Protein AF-A0AAN5C6H2-F1 (afdb_monomer_lite)

Secondary structure (DSSP, 8-state):
-EEEEE-TTS-EEEEE--EEEEEETTT-EEE--STTSTT-EEEHHHHHHHTS----S-TTSEEEEEEETTTTEEEEEEGGGEEE--S-----SPPPHHHHHHHHHH-

pLDDT: mean 86.9, std 7.97, range [63.69, 95.5]

Organism: NCBI:txid1317129

Structure (mmCIF, N/CA/C/O backbone):
data_AF-A0AAN5C6H2-F1
#
_entry.id   AF-A0AAN5C6H2-F1
#
loop_
_atom_site.group_PDB
_atom_site.id
_atom_site.type_symbol
_atom_site.label_atom_id
_atom_site.label_alt_id
_atom_site.label_comp_id
_atom_site.label_asym_id
_atom_site.label_entity_id
_atom_site.label_seq_id
_atom_site.pdbx_PDB_ins_code
_atom_site.Cartn_x
_atom_site.Cartn_y
_atom_site.Cartn_z
_atom_site.occupancy
_atom_site.B_iso_or_equiv
_atom_site.auth_seq_id
_atom_site.auth_comp_id
_atom_site.auth_asym_id
_atom_site.auth_atom_id
_atom_site.pdbx_PDB_model_num
ATOM 1 N N . THR A 1 1 ? 1.611 -2.814 12.876 1.00 70.62 1 THR A N 1
ATOM 2 C CA . THR A 1 1 ? 0.913 -4.078 12.561 1.00 70.62 1 THR A CA 1
ATOM 3 C C . THR A 1 1 ? 1.701 -4.840 11.512 1.00 70.62 1 THR A C 1
ATOM 5 O O . THR A 1 1 ? 2.357 -4.193 10.704 1.00 70.62 1 THR A O 1
ATOM 8 N N . LYS A 1 2 ? 1.752 -6.179 11.575 1.00 80.69 2 LYS A N 1
ATOM 9 C CA . LYS A 1 2 ? 2.362 -6.996 10.509 1.00 80.69 2 LYS A CA 1
ATOM 10 C C . LYS A 1 2 ? 1.284 -7.311 9.471 1.00 80.69 2 LYS A C 1
ATOM 12 O O . LYS A 1 2 ? 0.164 -7.625 9.861 1.00 80.69 2 LYS A O 1
ATOM 17 N N . VAL A 1 3 ? 1.635 -7.201 8.200 1.00 86.00 3 VAL A N 1
ATOM 18 C CA . VAL A 1 3 ? 0.789 -7.534 7.051 1.00 86.00 3 VAL A CA 1
ATOM 19 C C . VAL A 1 3 ? 1.521 -8.549 6.188 1.00 86.00 3 VAL A C 1
ATOM 21 O O . VAL A 1 3 ? 2.753 -8.545 6.141 1.00 86.00 3 VAL A O 1
ATOM 24 N N . ARG A 1 4 ? 0.787 -9.424 5.513 1.00 88.00 4 ARG A N 1
ATOM 25 C CA . ARG A 1 4 ? 1.334 -10.307 4.489 1.00 88.00 4 ARG A CA 1
ATOM 26 C C . ARG A 1 4 ? 1.335 -9.545 3.175 1.00 88.00 4 ARG A C 1
ATOM 28 O O . ARG A 1 4 ? 0.306 -9.011 2.778 1.00 88.00 4 ARG A O 1
ATOM 35 N N . ILE A 1 5 ? 2.488 -9.485 2.528 1.00 88.00 5 ILE A N 1
ATOM 36 C CA . ILE A 1 5 ? 2.652 -8.891 1.202 1.00 88.00 5 ILE A CA 1
ATOM 37 C C . ILE A 1 5 ? 2.980 -9.989 0.196 1.00 88.00 5 ILE A C 1
ATOM 39 O O . ILE A 1 5 ? 3.733 -10.917 0.517 1.00 88.00 5 ILE A O 1
ATOM 43 N N . LEU A 1 6 ? 2.431 -9.872 -1.010 1.00 82.88 6 LEU A N 1
ATOM 44 C CA . LEU A 1 6 ? 2.760 -10.762 -2.117 1.00 82.88 6 LEU A CA 1
ATOM 45 C C . LEU A 1 6 ? 4.152 -10.416 -2.657 1.00 82.88 6 LEU A C 1
ATOM 47 O O . LEU A 1 6 ? 4.403 -9.289 -3.098 1.00 82.88 6 LEU A O 1
ATOM 51 N N . ARG A 1 7 ? 5.085 -11.370 -2.599 1.00 80.19 7 ARG A N 1
ATOM 52 C CA . ARG A 1 7 ? 6.428 -11.184 -3.157 1.00 80.19 7 ARG A CA 1
ATOM 53 C C . ARG A 1 7 ? 6.450 -11.433 -4.665 1.00 80.19 7 ARG A C 1
ATOM 55 O O . ARG A 1 7 ? 5.627 -12.184 -5.177 1.00 80.19 7 ARG A O 1
ATOM 62 N N . PRO A 1 8 ? 7.472 -10.897 -5.360 1.00 73.38 8 PRO A N 1
ATOM 63 C CA . PRO A 1 8 ? 7.799 -11.273 -6.731 1.00 73.38 8 PRO A CA 1
ATOM 64 C C . PRO A 1 8 ? 7.791 -12.775 -7.030 1.00 73.38 8 PRO A C 1
ATOM 66 O O . PRO A 1 8 ? 7.444 -13.148 -8.142 1.00 73.38 8 PRO A O 1
ATOM 69 N N . SER A 1 9 ? 8.199 -13.609 -6.066 1.00 76.12 9 SER A N 1
ATOM 70 C CA . SER A 1 9 ? 8.273 -15.067 -6.209 1.00 76.12 9 SER A CA 1
ATOM 71 C C . SER A 1 9 ? 6.908 -15.764 -6.179 1.00 76.12 9 SER A C 1
ATOM 73 O O . SER A 1 9 ? 6.854 -16.968 -6.384 1.00 76.12 9 SER A O 1
ATOM 75 N N . GLY A 1 10 ? 5.820 -15.037 -5.899 1.00 75.69 10 GLY A N 1
ATOM 76 C CA . GLY A 1 10 ? 4.488 -15.603 -5.660 1.00 75.69 10 GLY A CA 1
ATOM 77 C C . GLY A 1 10 ? 4.229 -15.978 -4.196 1.00 75.69 10 GLY A C 1
ATOM 78 O O . GLY A 1 10 ? 3.088 -16.226 -3.819 1.00 75.69 10 GLY A O 1
ATOM 79 N N . ASP A 1 11 ? 5.252 -15.949 -3.338 1.00 84.69 11 ASP A N 1
ATOM 80 C CA . ASP A 1 11 ? 5.096 -16.273 -1.920 1.00 84.69 11 ASP A CA 1
ATOM 81 C C . ASP A 1 11 ? 4.601 -15.087 -1.091 1.00 84.69 11 ASP A C 1
ATOM 83 O O . ASP A 1 11 ? 5.041 -13.944 -1.255 1.00 84.69 11 ASP A O 1
ATOM 87 N N . TRP A 1 12 ? 3.802 -15.381 -0.072 1.00 85.12 12 TRP A N 1
ATOM 88 C CA . TRP A 1 12 ? 3.401 -14.400 0.931 1.00 85.12 12 TRP A CA 1
ATOM 89 C C . TRP A 1 12 ? 4.471 -14.227 2.009 1.00 85.12 12 TRP A C 1
ATOM 91 O O . TRP A 1 12 ? 4.893 -15.196 2.638 1.00 85.12 12 TRP A O 1
ATOM 101 N N . ALA A 1 13 ? 4.863 -12.984 2.287 1.00 86.38 13 ALA A N 1
ATOM 102 C CA . ALA A 1 13 ? 5.795 -12.661 3.366 1.00 86.38 13 ALA A CA 1
ATOM 103 C C . ALA A 1 13 ? 5.168 -11.711 4.386 1.00 86.38 13 ALA A C 1
ATOM 105 O O . ALA A 1 13 ? 4.611 -10.678 4.023 1.00 86.38 13 ALA A O 1
ATOM 106 N N . ALA A 1 14 ? 5.300 -12.024 5.677 1.00 87.88 14 ALA A N 1
ATOM 107 C CA . ALA A 1 14 ? 4.860 -11.131 6.742 1.00 87.88 14 ALA A CA 1
ATOM 108 C C . ALA A 1 14 ? 5.880 -10.000 6.952 1.00 87.88 14 ALA A C 1
ATOM 110 O O . ALA A 1 14 ? 7.023 -10.241 7.343 1.00 87.88 14 ALA A O 1
ATOM 111 N N . LYS A 1 15 ? 5.458 -8.751 6.751 1.00 87.00 15 LYS A N 1
ATOM 112 C CA . LYS A 1 15 ? 6.284 -7.556 6.939 1.00 87.00 15 LYS A CA 1
ATOM 113 C C . LYS A 1 15 ? 5.542 -6.514 7.774 1.00 87.00 15 LYS A C 1
ATOM 115 O O . LYS A 1 15 ? 4.327 -6.361 7.687 1.00 87.00 15 LYS A O 1
ATOM 120 N N . LYS A 1 16 ? 6.266 -5.801 8.636 1.00 87.94 16 LYS A N 1
ATOM 121 C CA . LYS A 1 16 ? 5.719 -4.643 9.355 1.00 87.94 16 LYS A CA 1
ATOM 122 C C . LYS A 1 16 ? 5.789 -3.439 8.418 1.00 87.94 16 LYS A C 1
ATOM 124 O O . LYS A 1 16 ? 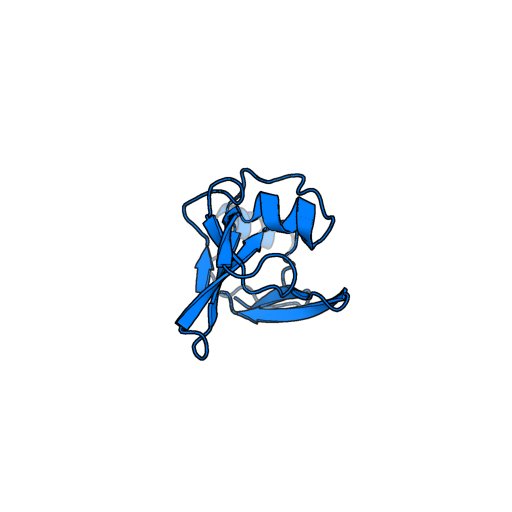6.876 -3.140 7.937 1.00 87.94 16 LYS A O 1
ATOM 129 N N . PHE A 1 17 ? 4.654 -2.796 8.163 1.00 90.12 17 PHE A N 1
ATOM 130 C CA . PHE A 1 17 ? 4.625 -1.520 7.449 1.00 90.12 17 PHE A CA 1
ATOM 131 C C . PHE A 1 17 ? 4.915 -0.370 8.417 1.00 90.12 17 PHE A C 1
ATOM 133 O O . PHE A 1 17 ? 4.634 -0.480 9.618 1.00 90.12 17 PHE A O 1
ATOM 140 N N . ASP A 1 18 ? 5.483 0.713 7.893 1.00 90.81 18 ASP A N 1
ATOM 141 C CA . ASP A 1 18 ? 5.851 1.897 8.670 1.00 90.81 18 ASP A CA 1
ATOM 142 C C . ASP A 1 18 ? 4.710 2.913 8.696 1.00 90.81 18 ASP A C 1
ATOM 144 O O . ASP A 1 18 ? 4.337 3.397 9.764 1.00 90.81 18 ASP A O 1
ATOM 148 N N . LYS A 1 19 ? 4.121 3.200 7.530 1.00 92.00 19 LYS A N 1
ATOM 149 C CA . LYS A 1 19 ? 3.009 4.145 7.387 1.00 92.00 19 LYS A CA 1
ATOM 150 C C . LYS A 1 19 ? 2.107 3.792 6.204 1.00 92.00 19 LYS A C 1
ATOM 152 O O . LYS A 1 19 ? 2.457 2.958 5.374 1.00 92.00 19 LYS A O 1
ATOM 157 N N . ILE A 1 20 ? 0.939 4.421 6.162 1.00 92.56 20 ILE A N 1
ATOM 158 C CA . ILE A 1 20 ? 0.045 4.428 4.999 1.00 92.56 20 ILE A CA 1
ATOM 159 C C . ILE A 1 20 ? 0.335 5.715 4.227 1.00 92.56 20 ILE A C 1
ATOM 161 O O . ILE A 1 20 ? 0.549 6.762 4.843 1.00 92.56 20 ILE A O 1
ATOM 165 N N . SER A 1 21 ? 0.369 5.642 2.901 1.00 93.06 21 SER A N 1
ATOM 166 C CA . SER A 1 21 ? 0.645 6.808 2.071 1.00 93.06 21 SER A CA 1
ATOM 167 C C . SER A 1 21 ? -0.500 7.815 2.086 1.00 93.06 21 SER A C 1
ATOM 169 O O . SER A 1 21 ? -1.673 7.457 2.145 1.00 93.06 21 SER A O 1
ATOM 171 N N . SER A 1 22 ? -0.159 9.099 1.975 1.00 92.38 22 SER A N 1
ATOM 172 C CA . SER A 1 22 ? -1.147 10.178 1.828 1.00 92.38 22 SER A CA 1
ATOM 173 C C . SER A 1 22 ? -1.697 10.301 0.406 1.00 92.38 22 SER A C 1
ATOM 175 O O . SER A 1 22 ? -2.754 10.887 0.198 1.00 92.38 22 SER A O 1
ATOM 177 N N . LYS A 1 23 ? -0.970 9.765 -0.580 1.00 94.31 23 LYS A N 1
ATOM 178 C CA . LYS A 1 23 ? -1.332 9.779 -2.001 1.00 94.31 23 LYS A CA 1
ATOM 179 C C . LYS A 1 23 ? -1.830 8.401 -2.449 1.00 94.31 23 LYS A C 1
ATOM 181 O O . LYS A 1 23 ? -1.398 7.402 -1.866 1.00 94.31 23 LYS A O 1
ATOM 186 N N . PRO A 1 24 ? -2.684 8.336 -3.485 1.00 95.12 24 PRO A N 1
ATOM 187 C CA . PRO A 1 24 ? -3.139 7.076 -4.062 1.00 95.12 24 PRO A CA 1
ATOM 188 C C . PRO A 1 24 ? -2.044 6.387 -4.886 1.00 95.12 24 PRO A C 1
ATOM 190 O O . PRO A 1 24 ? -1.113 7.044 -5.357 1.00 95.12 24 PRO A O 1
ATOM 193 N N . ALA A 1 25 ? -2.178 5.078 -5.113 1.00 93.69 25 ALA A N 1
ATOM 194 C CA . ALA A 1 25 ? -1.220 4.271 -5.879 1.00 93.69 25 ALA A CA 1
ATOM 195 C C . ALA A 1 25 ? -0.956 4.808 -7.300 1.00 93.69 25 ALA A C 1
ATOM 197 O O . ALA A 1 25 ? 0.150 4.664 -7.824 1.00 93.69 25 ALA A O 1
ATOM 198 N N . SER A 1 26 ? -1.946 5.461 -7.910 1.00 93.94 26 SER A N 1
ATOM 199 C CA . SER A 1 26 ? -1.831 6.132 -9.211 1.00 93.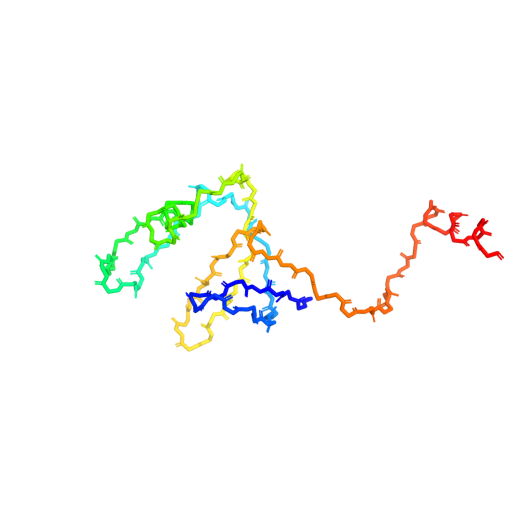94 26 SER A CA 1
ATOM 200 C C . SER A 1 26 ? -0.891 7.346 -9.213 1.00 93.94 26 SER A C 1
ATOM 202 O O . SER A 1 26 ? -0.264 7.619 -10.233 1.00 93.94 26 SER A O 1
ATOM 204 N N . ASN A 1 27 ? -0.742 8.042 -8.079 1.00 95.50 27 ASN A N 1
ATOM 205 C CA . ASN A 1 27 ? 0.051 9.275 -7.952 1.00 95.50 27 ASN A CA 1
ATOM 206 C C . ASN A 1 27 ? 1.300 9.134 -7.068 1.00 95.50 27 ASN A C 1
ATOM 208 O O . ASN A 1 27 ? 1.967 10.130 -6.771 1.00 95.50 27 ASN A O 1
ATOM 212 N N . ILE A 1 28 ? 1.628 7.923 -6.623 1.00 92.69 28 ILE A N 1
ATOM 213 C CA . ILE A 1 28 ? 2.894 7.650 -5.938 1.00 92.69 28 ILE A CA 1
ATOM 214 C C . ILE A 1 28 ? 3.911 7.220 -6.977 1.00 92.69 28 ILE A C 1
ATOM 216 O O . ILE A 1 28 ? 3.802 6.118 -7.507 1.00 92.69 28 ILE A O 1
ATOM 220 N N . TYR A 1 29 ? 4.902 8.068 -7.224 1.00 92.00 29 TYR A N 1
ATOM 221 C CA . TYR A 1 29 ? 5.993 7.795 -8.148 1.00 92.00 29 TYR A CA 1
ATOM 222 C C . TYR A 1 29 ? 7.234 7.320 -7.403 1.00 92.00 29 TYR A C 1
ATOM 224 O O . TYR A 1 29 ? 7.528 7.774 -6.295 1.00 92.00 29 TYR A O 1
ATOM 232 N N . PHE A 1 30 ? 7.956 6.388 -8.0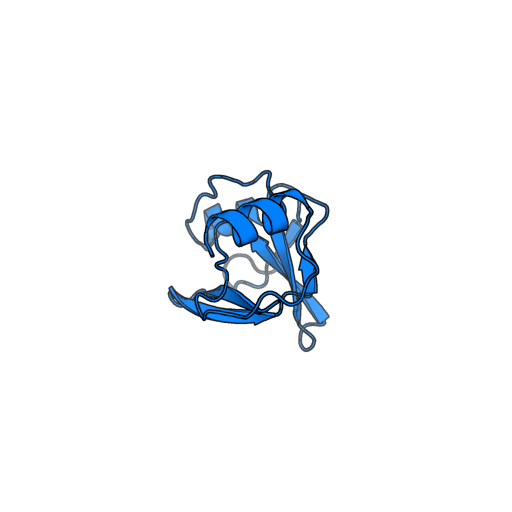14 1.00 89.12 30 PHE A N 1
ATOM 233 C CA . PHE A 1 30 ? 9.244 5.925 -7.523 1.00 89.12 30 PHE A CA 1
ATOM 234 C C . PHE A 1 30 ? 10.156 5.562 -8.695 1.00 89.12 30 PHE A C 1
ATOM 236 O O . PHE A 1 30 ? 9.701 5.243 -9.796 1.00 89.12 30 PHE A O 1
ATOM 243 N N . LYS A 1 31 ? 11.467 5.604 -8.448 1.00 87.25 31 LYS A N 1
ATOM 244 C CA . LYS A 1 31 ? 12.466 5.143 -9.413 1.00 87.25 31 LYS A CA 1
ATOM 245 C C . LYS A 1 31 ? 12.516 3.622 -9.389 1.00 87.25 31 LYS A C 1
ATOM 247 O O . LYS A 1 31 ? 12.807 3.029 -8.349 1.00 87.25 31 LYS A O 1
ATOM 252 N N . CYS A 1 32 ? 12.228 2.996 -10.522 1.00 79.31 32 CYS A N 1
ATOM 253 C CA . CYS A 1 32 ? 12.293 1.551 -10.638 1.00 79.31 32 CYS A CA 1
ATOM 254 C C . CYS A 1 32 ? 13.730 1.046 -1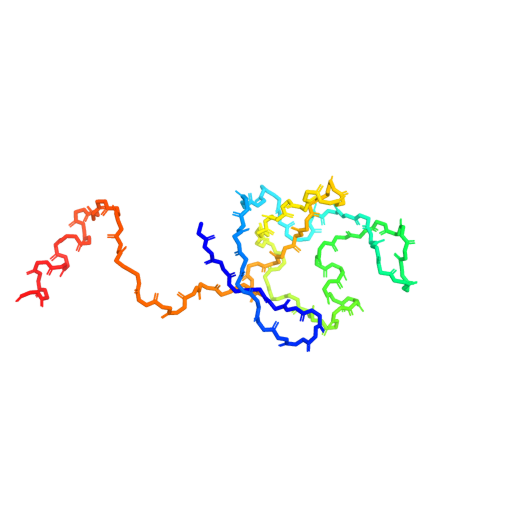0.552 1.00 79.31 32 CYS A C 1
ATOM 256 O O . CYS A 1 32 ? 14.627 1.543 -11.224 1.00 79.31 32 CYS A O 1
ATOM 258 N N . THR A 1 33 ? 13.926 0.012 -9.739 1.00 74.00 33 THR A N 1
ATOM 259 C CA . THR A 1 33 ? 15.204 -0.694 -9.570 1.00 74.00 33 THR A CA 1
ATOM 260 C C . THR A 1 33 ? 15.180 -2.072 -10.239 1.00 74.00 33 THR A C 1
ATOM 262 O O . THR A 1 33 ? 15.942 -2.953 -9.859 1.00 74.00 33 THR A O 1
ATOM 265 N N . ASN A 1 34 ? 14.229 -2.320 -11.147 1.00 71.88 34 ASN A N 1
ATOM 266 C CA . ASN A 1 34 ? 14.139 -3.595 -11.858 1.00 71.88 34 ASN A CA 1
ATOM 267 C C . ASN A 1 34 ? 15.025 -3.556 -13.108 1.00 71.88 34 ASN A C 1
ATOM 269 O O . ASN A 1 34 ? 15.038 -2.538 -13.791 1.00 71.88 34 ASN A O 1
ATOM 273 N N . SER A 1 35 ? 15.674 -4.670 -13.446 1.00 63.94 35 SER A N 1
ATOM 274 C CA . SER A 1 35 ? 16.652 -4.775 -14.541 1.00 63.94 35 SER A CA 1
ATOM 275 C C . SER A 1 35 ? 16.113 -4.356 -15.915 1.00 63.94 35 SER A C 1
ATOM 277 O O . SER A 1 35 ? 16.864 -3.858 -16.743 1.00 63.94 35 SER A O 1
ATOM 279 N N . PHE A 1 36 ? 14.810 -4.513 -16.163 1.00 63.69 36 PHE A N 1
ATOM 280 C CA . PHE A 1 36 ? 14.181 -4.137 -17.437 1.00 63.69 36 PHE A CA 1
ATOM 281 C C . PHE A 1 36 ? 13.876 -2.639 -17.591 1.00 63.69 36 PHE A C 1
ATOM 283 O O . PHE A 1 36 ? 13.735 -2.161 -18.712 1.00 63.69 36 PHE A O 1
ATOM 290 N N . GLN A 1 37 ? 13.703 -1.901 -16.491 1.00 67.56 37 GLN A N 1
ATOM 291 C CA . GLN A 1 37 ? 13.327 -0.478 -16.507 1.00 67.56 37 GLN A CA 1
ATOM 292 C C . GLN A 1 37 ? 14.066 0.285 -15.402 1.00 67.56 37 GLN A C 1
ATOM 294 O O . GLN A 1 37 ? 13.474 1.062 -14.646 1.00 67.56 37 GLN A O 1
ATOM 299 N N . GLU A 1 38 ? 15.360 0.007 -15.264 1.00 75.12 38 GLU A N 1
ATOM 300 C CA . GLU A 1 38 ? 16.193 0.589 -14.220 1.00 75.12 38 GLU A CA 1
ATOM 301 C C . GLU A 1 38 ? 16.305 2.107 -14.414 1.00 75.12 38 GLU A C 1
ATOM 303 O O . GLU A 1 38 ? 16.559 2.603 -15.510 1.00 75.12 38 GLU A O 1
ATOM 308 N N . GLY A 1 39 ? 16.043 2.866 -13.350 1.00 74.56 39 GLY A N 1
ATOM 309 C CA . GLY A 1 39 ? 16.123 4.326 -13.357 1.00 74.56 39 GLY A CA 1
ATOM 310 C C . GLY A 1 39 ? 14.895 5.049 -13.915 1.00 74.56 39 GLY A C 1
ATOM 311 O O . GLY A 1 39 ? 14.801 6.266 -13.749 1.00 74.56 39 GLY A O 1
ATOM 312 N N . ARG A 1 40 ? 13.917 4.342 -14.502 1.00 85.50 40 ARG A N 1
ATOM 313 C CA . ARG A 1 40 ? 12.672 4.968 -14.968 1.00 85.50 40 ARG A CA 1
ATOM 314 C C . ARG A 1 40 ? 11.768 5.316 -13.787 1.00 85.50 40 ARG A C 1
ATOM 316 O O . ARG A 1 40 ? 11.497 4.477 -12.925 1.00 85.50 40 ARG A O 1
ATOM 323 N N . GLU A 1 41 ? 11.283 6.551 -13.761 1.00 88.94 41 GLU A N 1
ATOM 324 C CA . GLU A 1 41 ? 10.252 6.973 -12.819 1.00 88.94 41 GLU A CA 1
ATOM 325 C C . GLU A 1 41 ? 8.877 6.522 -13.321 1.00 88.94 41 GLU A C 1
ATOM 327 O O . GLU A 1 41 ? 8.508 6.768 -14.470 1.00 88.94 41 GLU A O 1
ATOM 332 N N . MET A 1 42 ? 8.128 5.830 -12.466 1.00 91.31 42 MET A N 1
ATOM 333 C CA . MET A 1 42 ? 6.755 5.422 -12.756 1.00 91.31 42 MET A CA 1
ATOM 334 C C . MET A 1 42 ? 5.927 5.370 -11.480 1.00 91.31 42 MET A C 1
ATOM 336 O O . MET A 1 42 ? 6.470 5.279 -10.374 1.00 91.31 42 MET A O 1
ATOM 340 N N . SER A 1 43 ? 4.606 5.417 -11.636 1.00 93.38 43 SER A N 1
ATOM 341 C CA . SER A 1 43 ? 3.705 5.255 -10.501 1.00 93.38 43 SER A CA 1
ATOM 342 C C . SER A 1 43 ? 3.648 3.807 -10.013 1.00 93.38 43 SER A C 1
ATOM 344 O O . SER A 1 43 ? 3.925 2.866 -10.761 1.00 93.38 43 SER A O 1
ATOM 346 N N . VAL A 1 44 ? 3.224 3.602 -8.764 1.00 93.25 44 VAL A N 1
ATOM 347 C CA . VAL A 1 44 ? 2.948 2.261 -8.223 1.00 93.25 44 VAL A CA 1
ATOM 348 C C . VAL A 1 44 ? 1.937 1.533 -9.102 1.00 93.25 44 VAL A C 1
ATOM 350 O O . VAL A 1 44 ? 2.189 0.398 -9.496 1.00 93.25 44 VAL A O 1
ATOM 353 N N . ALA A 1 45 ? 0.844 2.187 -9.494 1.00 93.62 45 ALA A N 1
ATOM 354 C CA . ALA A 1 45 ? -0.143 1.571 -10.378 1.00 93.62 45 ALA A CA 1
ATOM 355 C C . ALA A 1 45 ? 0.455 1.148 -11.736 1.00 93.62 45 ALA A C 1
ATOM 357 O O . ALA A 1 45 ? 0.198 0.038 -12.201 1.00 93.62 45 ALA A O 1
ATOM 358 N N . GLN A 1 46 ? 1.301 1.989 -12.346 1.00 93.00 46 GLN A N 1
ATOM 359 C CA . GLN A 1 46 ? 1.985 1.655 -13.602 1.00 93.00 46 GLN A CA 1
ATOM 360 C C . GLN A 1 46 ? 2.951 0.480 -13.442 1.00 93.00 46 GLN A C 1
ATOM 362 O O . GLN A 1 46 ? 2.964 -0.414 -14.286 1.00 93.00 46 GLN A O 1
ATOM 367 N N . TYR A 1 47 ? 3.724 0.449 -12.355 1.00 91.62 47 TYR A N 1
ATOM 368 C CA . TYR A 1 47 ? 4.637 -0.654 -12.073 1.00 91.62 47 TYR A CA 1
ATOM 369 C C . TYR A 1 47 ? 3.895 -1.985 -11.946 1.00 91.62 47 TYR A C 1
ATOM 371 O O . TYR A 1 47 ? 4.306 -2.985 -12.535 1.00 91.62 47 TYR A O 1
ATOM 379 N N . TRP A 1 48 ? 2.785 -2.008 -11.208 1.00 90.69 48 TRP A N 1
ATOM 380 C CA . TRP A 1 48 ? 1.994 -3.225 -11.039 1.00 90.69 48 TRP A CA 1
ATOM 381 C C . TRP A 1 48 ? 1.382 -3.692 -12.367 1.00 90.69 48 TRP A C 1
ATOM 383 O O . TRP A 1 48 ? 1.508 -4.865 -12.717 1.00 90.69 48 TRP A O 1
ATOM 393 N N . ALA A 1 49 ? 0.852 -2.775 -13.176 1.00 91.19 49 ALA A N 1
ATOM 394 C CA . ALA A 1 49 ? 0.301 -3.129 -14.480 1.00 91.19 49 ALA A CA 1
ATOM 395 C C . ALA A 1 49 ? 1.369 -3.652 -15.460 1.00 91.19 49 ALA A C 1
ATOM 397 O O . ALA A 1 49 ? 1.159 -4.667 -16.114 1.00 91.19 49 ALA A O 1
ATOM 398 N N . GLN A 1 50 ? 2.523 -2.985 -15.563 1.00 89.94 50 GLN A N 1
ATOM 399 C CA . GLN A 1 50 ? 3.523 -3.283 -16.59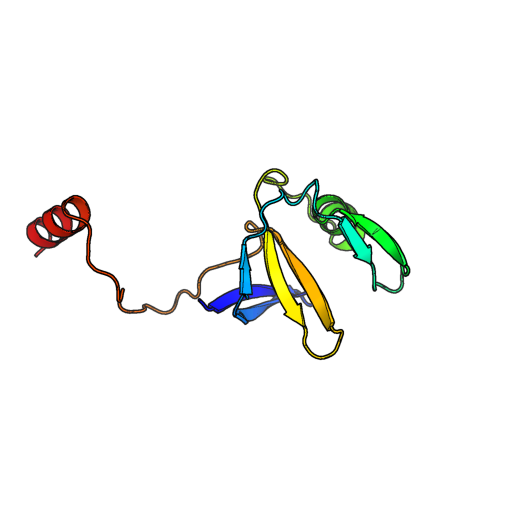9 1.00 89.94 50 GLN A CA 1
ATOM 400 C C . GLN A 1 50 ? 4.519 -4.369 -16.187 1.00 89.94 50 GLN A C 1
ATOM 402 O O . GLN A 1 50 ? 4.858 -5.243 -16.981 1.00 89.94 50 GLN A O 1
ATOM 407 N N . VAL A 1 51 ? 5.017 -4.309 -14.950 1.00 87.56 51 VAL A N 1
ATOM 408 C CA . VAL A 1 51 ? 6.079 -5.203 -14.469 1.00 87.56 51 VAL A CA 1
ATOM 409 C C . VAL A 1 51 ? 5.495 -6.436 -13.798 1.00 87.56 51 VAL A C 1
ATOM 411 O O . VAL A 1 51 ? 6.016 -7.533 -13.979 1.00 87.56 51 VAL A O 1
ATOM 414 N N . ARG A 1 52 ? 4.421 -6.273 -13.015 1.00 85.19 52 ARG A N 1
ATOM 415 C CA . ARG A 1 52 ? 3.753 -7.404 -12.351 1.00 85.19 52 ARG A CA 1
ATOM 416 C C . ARG A 1 52 ? 2.668 -8.049 -13.198 1.00 85.19 52 ARG A C 1
ATOM 418 O O . ARG A 1 52 ? 2.237 -9.130 -12.824 1.00 85.19 52 ARG A O 1
ATOM 425 N N . GLN A 1 53 ? 2.261 -7.422 -14.306 1.00 88.56 53 GLN A N 1
ATOM 426 C CA . GLN A 1 53 ? 1.128 -7.873 -15.124 1.00 88.56 53 GLN A CA 1
ATOM 427 C C . GLN A 1 53 ? -0.160 -8.010 -14.290 1.00 88.56 53 GLN A C 1
ATOM 429 O O . GLN A 1 53 ? -1.006 -8.857 -14.553 1.00 88.56 53 GLN A O 1
ATOM 434 N N . ILE A 1 54 ? -0.300 -7.167 -13.260 1.00 88.75 54 ILE A N 1
ATOM 435 C CA . ILE A 1 54 ? -1.457 -7.122 -12.364 1.00 88.75 54 ILE A CA 1
ATOM 436 C C . ILE A 1 54 ? -2.082 -5.741 -12.494 1.00 88.75 54 ILE A C 1
ATOM 438 O O . ILE A 1 54 ? -1.491 -4.728 -12.107 1.00 88.75 54 ILE A O 1
ATOM 442 N N . ARG A 1 55 ? -3.295 -5.695 -13.041 1.00 92.12 55 ARG A N 1
ATOM 443 C CA . ARG A 1 55 ? -4.095 -4.476 -13.063 1.00 92.12 55 ARG A CA 1
ATOM 444 C C . ARG A 1 55 ? -4.767 -4.327 -11.705 1.00 92.12 55 ARG A C 1
ATOM 446 O O . ARG A 1 55 ? -5.547 -5.184 -11.326 1.00 92.12 55 ARG A O 1
ATOM 453 N N . LEU A 1 56 ? -4.440 -3.251 -10.997 1.00 91.62 56 LEU A N 1
ATOM 454 C CA . LEU A 1 56 ? -5.090 -2.925 -9.731 1.00 91.62 56 LEU A CA 1
ATOM 455 C C . LEU A 1 56 ? -6.536 -2.504 -9.995 1.00 91.62 56 LEU A C 1
ATOM 457 O O . LEU A 1 56 ? -6.766 -1.622 -10.832 1.00 91.62 56 LEU A O 1
ATOM 461 N N . ASP A 1 57 ? -7.470 -3.073 -9.243 1.00 94.25 57 ASP A N 1
ATOM 462 C CA . ASP A 1 57 ? -8.877 -2.671 -9.262 1.00 94.25 57 ASP A CA 1
ATOM 463 C C . ASP A 1 57 ? -9.075 -1.353 -8.504 1.00 94.25 57 ASP A C 1
ATOM 465 O O . ASP A 1 57 ? -9.922 -0.529 -8.860 1.00 94.25 57 ASP A O 1
ATOM 469 N N . TYR A 1 58 ? -8.224 -1.097 -7.503 1.00 94.06 58 TYR A N 1
ATOM 470 C CA . TYR A 1 58 ? -8.321 0.077 -6.635 1.00 94.06 58 TYR A CA 1
ATOM 471 C C . TYR A 1 58 ? -7.085 0.999 -6.689 1.00 94.06 58 TYR A C 1
ATOM 473 O O . TYR A 1 58 ? -6.476 1.290 -5.654 1.00 94.06 58 TYR A O 1
ATOM 481 N N . PRO A 1 59 ? -6.705 1.549 -7.860 1.00 93.94 59 PRO A N 1
ATOM 482 C CA . PRO A 1 59 ? -5.516 2.399 -7.991 1.00 93.94 59 PRO A CA 1
ATOM 483 C C . PRO A 1 59 ? -5.649 3.756 -7.275 1.00 93.94 59 PRO A C 1
ATOM 485 O O . PRO A 1 59 ? -4.646 4.431 -7.036 1.00 93.94 59 PRO A O 1
ATOM 488 N N . ASN A 1 60 ? -6.877 4.157 -6.929 1.00 94.44 60 ASN A N 1
ATOM 489 C CA . ASN A 1 60 ? -7.180 5.394 -6.205 1.00 94.44 60 ASN A CA 1
ATOM 490 C C . ASN A 1 60 ? -7.078 5.242 -4.679 1.00 94.44 60 ASN A C 1
ATOM 492 O O . ASN A 1 60 ? -7.252 6.222 -3.958 1.00 94.44 60 ASN A O 1
ATOM 496 N N . LEU A 1 61 ? -6.801 4.036 -4.176 1.00 94.56 61 LEU A N 1
ATOM 497 C CA . LEU A 1 61 ? -6.529 3.818 -2.760 1.00 94.56 61 LEU A CA 1
ATOM 498 C C . LEU A 1 61 ? -5.054 4.087 -2.428 1.00 94.56 61 LEU A C 1
ATOM 500 O O . LEU A 1 61 ? -4.186 3.990 -3.304 1.00 94.56 61 LEU A O 1
ATOM 504 N N . PRO A 1 62 ? -4.748 4.438 -1.167 1.00 94.62 62 PRO A N 1
ATOM 505 C CA . PRO A 1 62 ? -3.375 4.587 -0.711 1.00 94.62 62 PRO A CA 1
ATOM 506 C C . PRO A 1 62 ? -2.625 3.246 -0.682 1.00 94.62 62 PRO A C 1
ATOM 508 O O . PRO A 1 62 ? -3.205 2.163 -0.761 1.00 94.62 62 PRO A O 1
ATOM 511 N N . CYS A 1 63 ? -1.308 3.333 -0.536 1.00 94.38 63 CYS A N 1
ATOM 512 C CA . CYS A 1 63 ? -0.383 2.213 -0.429 1.00 94.38 63 CYS A CA 1
ATOM 513 C C . CYS A 1 63 ? 0.146 2.070 1.002 1.00 94.38 63 CYS A C 1
ATOM 515 O O . CYS A 1 63 ? 0.239 3.036 1.761 1.00 94.38 63 CYS A O 1
ATOM 517 N N . LEU A 1 64 ? 0.582 0.863 1.351 1.00 93.81 64 LEU A N 1
ATOM 518 C CA . LEU A 1 64 ? 1.420 0.622 2.518 1.00 93.81 64 LEU A CA 1
ATOM 519 C C . LEU A 1 64 ? 2.877 0.943 2.192 1.00 93.81 64 LEU A C 1
ATOM 521 O O . LEU A 1 64 ? 3.419 0.477 1.187 1.00 93.81 64 LEU A O 1
ATOM 525 N N . GLU A 1 65 ? 3.514 1.712 3.067 1.00 93.00 65 GLU A N 1
ATOM 526 C CA . GLU A 1 65 ? 4.909 2.110 2.941 1.00 93.00 65 GLU A CA 1
ATOM 527 C C . GLU A 1 65 ? 5.809 1.265 3.838 1.00 93.00 65 GLU A C 1
ATOM 529 O O . GLU A 1 65 ? 5.541 1.059 5.027 1.00 93.00 65 GLU A O 1
ATOM 534 N N . PHE A 1 66 ? 6.917 0.816 3.259 1.00 91.19 66 PHE A N 1
ATOM 535 C CA . PHE A 1 66 ? 7.936 0.030 3.935 1.00 91.19 66 PHE A CA 1
ATOM 536 C C . PHE A 1 66 ? 9.291 0.680 3.713 1.00 91.19 66 PHE A C 1
ATOM 538 O O . PHE A 1 66 ? 9.816 0.667 2.600 1.00 91.19 66 PHE A O 1
ATOM 545 N N . TYR A 1 67 ? 9.877 1.216 4.772 1.00 89.44 67 TYR A N 1
ATOM 546 C CA . TYR A 1 67 ? 11.218 1.762 4.727 1.00 89.44 67 TYR A CA 1
ATOM 547 C C . TYR A 1 67 ? 12.244 0.629 4.744 1.00 89.44 67 TYR A C 1
ATOM 549 O O . TYR A 1 67 ? 12.304 -0.186 5.670 1.00 89.44 67 TYR A O 1
ATOM 557 N N . ASN A 1 68 ? 13.078 0.567 3.712 1.00 85.94 68 ASN A N 1
ATOM 558 C CA . ASN A 1 68 ? 14.218 -0.328 3.683 1.00 85.94 68 ASN A CA 1
ATOM 559 C C . ASN A 1 68 ? 15.458 0.411 4.197 1.00 85.94 68 ASN A C 1
ATOM 561 O O . ASN A 1 68 ? 15.965 1.331 3.557 1.00 85.94 68 ASN A O 1
ATOM 565 N N . LYS A 1 69 ? 15.976 -0.027 5.349 1.00 86.38 69 LYS A N 1
ATOM 566 C CA . LYS A 1 69 ? 17.174 0.556 5.970 1.00 86.38 69 LYS A CA 1
ATOM 567 C C . LYS A 1 69 ? 18.442 0.371 5.129 1.00 86.38 69 LYS A C 1
ATOM 569 O O . LYS A 1 69 ? 19.319 1.223 5.203 1.00 86.38 69 LYS A O 1
ATOM 574 N N . MET A 1 70 ? 18.537 -0.709 4.347 1.00 82.75 70 MET A N 1
ATOM 575 C CA . MET A 1 70 ? 19.719 -1.012 3.529 1.00 82.75 70 MET A CA 1
ATOM 576 C C . MET A 1 70 ? 19.794 -0.105 2.302 1.00 82.75 70 MET A C 1
ATOM 578 O O . MET A 1 70 ? 20.832 0.488 2.039 1.00 82.75 70 MET A O 1
ATOM 582 N N . THR A 1 71 ? 18.683 0.050 1.582 1.00 79.56 71 THR A N 1
ATOM 583 C CA . THR A 1 71 ? 18.617 0.891 0.375 1.00 79.56 71 THR A CA 1
ATOM 584 C C . THR A 1 71 ? 18.261 2.347 0.679 1.00 79.56 71 THR A C 1
ATOM 586 O O . THR A 1 71 ? 18.240 3.167 -0.233 1.00 79.56 71 THR A O 1
ATOM 589 N N . ARG A 1 72 ? 17.955 2.671 1.947 1.00 84.56 72 ARG A N 1
ATOM 590 C CA . ARG A 1 72 ? 17.474 3.986 2.414 1.00 84.56 72 ARG A CA 1
ATOM 591 C C . ARG A 1 72 ? 16.301 4.521 1.584 1.00 84.56 72 ARG A C 1
ATOM 593 O O . ARG A 1 72 ? 16.189 5.720 1.346 1.00 84.56 72 ARG A O 1
ATOM 600 N N . SER A 1 73 ? 15.424 3.624 1.140 1.00 85.31 73 SER A N 1
ATOM 601 C CA . SER A 1 73 ? 14.306 3.944 0.251 1.00 85.31 73 SER A CA 1
ATOM 602 C C . SER A 1 73 ? 12.998 3.333 0.739 1.00 85.31 73 SER A C 1
ATOM 604 O O . SER A 1 73 ? 12.981 2.333 1.464 1.00 85.31 73 SER A O 1
ATOM 606 N N . PHE A 1 74 ? 11.886 3.950 0.345 1.00 87.75 74 PHE A N 1
ATOM 607 C CA . PHE A 1 74 ? 10.550 3.430 0.609 1.00 87.75 74 PHE A CA 1
ATOM 608 C C . PHE A 1 74 ? 10.113 2.499 -0.520 1.00 87.75 74 PHE A C 1
ATOM 610 O O . PHE A 1 74 ? 10.253 2.812 -1.700 1.00 87.75 74 PHE A O 1
ATOM 617 N N . SER A 1 75 ? 9.575 1.344 -0.144 1.00 89.00 75 SER A N 1
ATOM 618 C CA . SER A 1 75 ? 8.818 0.468 -1.033 1.00 89.00 75 SER A CA 1
ATOM 619 C C . SER A 1 75 ? 7.330 0.649 -0.766 1.00 89.00 75 SER A C 1
ATOM 621 O O . SER A 1 75 ? 6.917 0.730 0.392 1.00 89.00 75 SER A O 1
ATOM 623 N N . TYR A 1 76 ? 6.537 0.659 -1.830 1.00 91.62 76 TYR A N 1
ATOM 624 C CA . TYR A 1 76 ? 5.101 0.905 -1.775 1.00 91.62 76 TYR A CA 1
ATOM 625 C C . TYR A 1 76 ? 4.341 -0.330 -2.253 1.00 91.62 76 TYR A C 1
ATOM 627 O O . TYR A 1 76 ? 4.616 -0.843 -3.338 1.00 91.62 76 TYR A O 1
ATOM 635 N N . PHE A 1 77 ? 3.380 -0.794 -1.456 1.00 92.06 77 PHE A N 1
ATOM 636 C CA . PHE A 1 77 ? 2.496 -1.900 -1.823 1.00 92.06 77 PHE A CA 1
ATOM 637 C C . PHE A 1 77 ? 1.038 -1.432 -1.825 1.00 92.06 77 PHE A C 1
ATOM 639 O O . PHE A 1 77 ? 0.588 -0.900 -0.808 1.00 92.06 77 PHE A O 1
ATOM 646 N N . PRO A 1 78 ? 0.291 -1.625 -2.924 1.00 93.12 78 PRO A N 1
ATOM 647 C CA . PRO A 1 78 ? -1.148 -1.393 -2.954 1.00 93.12 78 PRO A CA 1
ATOM 648 C C . PRO A 1 78 ? -1.858 -2.207 -1.872 1.00 93.12 78 PRO A C 1
ATOM 650 O O . PRO A 1 78 ? -1.479 -3.351 -1.606 1.00 93.12 78 PRO A O 1
ATOM 653 N N . LEU A 1 79 ? -2.896 -1.630 -1.263 1.00 90.94 79 LEU A N 1
ATOM 654 C CA . LEU A 1 79 ? -3.682 -2.302 -0.221 1.00 90.94 79 LEU A CA 1
ATOM 655 C C . LEU A 1 79 ? -4.291 -3.623 -0.702 1.00 90.94 79 LEU A C 1
ATOM 657 O O . LEU A 1 79 ? -4.321 -4.584 0.054 1.00 90.94 79 LEU A O 1
ATOM 661 N N . GLU A 1 80 ? -4.698 -3.678 -1.968 1.00 87.69 80 GLU A N 1
ATOM 662 C CA . GLU A 1 80 ? -5.252 -4.867 -2.626 1.00 87.69 80 GLU A CA 1
ATOM 663 C C . GLU A 1 80 ? -4.298 -6.072 -2.600 1.00 87.69 80 GLU A C 1
ATOM 665 O O . GLU A 1 80 ? -4.722 -7.220 -2.552 1.00 87.69 80 GLU A O 1
ATOM 670 N N . CYS A 1 81 ? -2.989 -5.818 -2.567 1.00 87.44 81 CYS A N 1
ATOM 671 C CA . CYS A 1 81 ? -1.961 -6.857 -2.568 1.00 87.44 81 CYS A CA 1
ATOM 672 C C . CYS A 1 81 ? -1.423 -7.157 -1.159 1.00 87.44 81 CYS A C 1
ATOM 674 O O . CYS A 1 81 ? -0.350 -7.755 -1.006 1.00 87.44 81 CYS A O 1
ATOM 676 N N . CYS A 1 82 ? -2.138 -6.702 -0.129 1.00 89.44 82 CYS A N 1
ATOM 677 C CA . CYS A 1 82 ? -1.771 -6.839 1.270 1.00 89.44 82 CYS A CA 1
ATOM 678 C C . CYS A 1 82 ? -2.885 -7.557 2.039 1.00 89.44 82 CYS A C 1
ATOM 680 O O . CYS A 1 82 ? -4.053 -7.204 1.929 1.00 89.44 82 CYS A O 1
ATOM 682 N N . MET A 1 83 ? -2.520 -8.513 2.890 1.00 86.62 83 MET A N 1
ATOM 683 C CA . MET A 1 83 ? -3.458 -9.181 3.797 1.00 86.62 83 MET A CA 1
ATOM 684 C C . MET A 1 83 ? -3.075 -8.918 5.250 1.00 86.62 83 MET A C 1
ATOM 686 O O . MET A 1 83 ? -1.896 -8.795 5.596 1.00 86.62 83 MET A O 1
ATOM 690 N N . THR A 1 84 ? -4.058 -8.854 6.139 1.00 84.00 84 THR A N 1
ATOM 691 C CA . THR A 1 84 ? -3.787 -8.950 7.576 1.00 84.00 84 THR A CA 1
ATOM 692 C C . THR A 1 84 ? -3.315 -10.364 7.910 1.00 84.00 84 THR A C 1
ATOM 694 O O . THR A 1 84 ? -3.687 -11.318 7.238 1.00 84.00 84 THR A O 1
ATOM 697 N N . ASN A 1 85 ? -2.462 -10.525 8.924 1.00 73.38 85 ASN A N 1
ATOM 698 C CA . ASN A 1 85 ? -2.151 -11.872 9.404 1.00 73.38 85 ASN A CA 1
ATOM 699 C C . ASN A 1 85 ? -3.431 -12.504 9.974 1.00 73.38 85 ASN A C 1
ATOM 701 O O . ASN A 1 85 ? -3.989 -11.951 10.919 1.00 73.38 85 ASN A O 1
ATOM 705 N N . ASP A 1 86 ? -3.819 -13.667 9.451 1.00 66.50 86 ASP A N 1
ATOM 706 C CA . ASP A 1 86 ? -5.003 -14.435 9.877 1.00 66.50 86 ASP A CA 1
ATOM 707 C C . ASP A 1 86 ? -4.844 -15.108 11.250 1.00 66.50 86 ASP A C 1
ATOM 709 O O . ASP A 1 86 ? -5.739 -15.799 11.726 1.00 66.50 86 ASP A O 1
ATOM 713 N N . GLU A 1 87 ? -3.704 -14.918 11.918 1.00 71.44 87 GLU A N 1
ATOM 714 C CA . GLU A 1 87 ? -3.542 -15.381 13.291 1.00 71.44 87 GLU A CA 1
ATOM 715 C C . GLU A 1 87 ? -4.486 -14.593 14.208 1.00 71.44 87 GLU A C 1
ATOM 717 O O . GLU A 1 87 ? -4.363 -13.361 14.281 1.00 71.44 87 GLU A O 1
ATOM 722 N N . PRO A 1 88 ? -5.377 -15.266 14.958 1.00 71.31 88 PRO A N 1
ATOM 723 C CA . PRO A 1 88 ? -6.251 -14.597 15.902 1.00 71.31 88 PRO A CA 1
ATOM 724 C C . PRO A 1 88 ? -5.399 -13.849 16.927 1.00 71.31 88 PRO A C 1
ATOM 726 O O . PRO A 1 88 ? -4.652 -14.427 17.717 1.00 71.31 88 PRO A O 1
ATOM 729 N N . ARG A 1 89 ? -5.489 -12.520 16.897 1.00 73.50 89 ARG A N 1
ATOM 730 C CA . ARG A 1 89 ? -4.819 -11.640 17.852 1.00 73.50 89 ARG A CA 1
ATOM 731 C C . ARG A 1 89 ? -5.865 -10.962 18.702 1.00 73.50 89 ARG A C 1
ATOM 733 O O . ARG A 1 89 ? -6.800 -10.358 18.184 1.00 73.50 89 ARG A O 1
ATOM 740 N N . LYS A 1 90 ? -5.654 -10.996 20.019 1.00 82.31 90 LYS A N 1
ATOM 741 C CA . LYS A 1 90 ? -6.470 -10.228 20.957 1.00 82.31 90 LYS A CA 1
ATOM 742 C C . LYS A 1 90 ? -6.425 -8.749 20.566 1.00 82.31 90 LYS A C 1
ATOM 744 O O . LYS A 1 90 ? -5.344 -8.152 20.507 1.00 82.31 90 LYS A O 1
ATOM 749 N N . PHE A 1 91 ? -7.593 -8.167 20.313 1.00 84.50 91 PHE A N 1
ATOM 750 C CA . PHE A 1 91 ? -7.732 -6.727 20.150 1.00 84.50 91 PHE A CA 1
ATOM 751 C C . PHE A 1 91 ? -7.301 -6.044 21.454 1.00 84.50 91 PHE A C 1
ATOM 753 O O . PHE A 1 91 ? -7.781 -6.389 22.531 1.00 84.50 91 PHE A O 1
ATOM 760 N N . LYS A 1 92 ? -6.335 -5.123 21.368 1.00 84.31 92 LYS A N 1
ATOM 761 C CA . LYS A 1 92 ? -5.764 -4.433 22.540 1.00 84.31 92 LYS A CA 1
ATOM 762 C C . LYS A 1 92 ? -6.404 -3.070 22.819 1.00 84.31 92 LYS A C 1
ATOM 764 O O . LYS A 1 92 ? -6.034 -2.428 23.795 1.00 84.31 92 LYS A O 1
ATOM 769 N N . GLY A 1 93 ? -7.289 -2.602 21.941 1.00 87.44 93 GLY A N 1
ATOM 770 C CA . GLY A 1 93 ? -7.947 -1.308 22.090 1.00 87.44 93 GLY A CA 1
ATOM 771 C C . GLY A 1 93 ? -9.154 -1.373 23.022 1.00 87.44 93 GLY A C 1
ATOM 772 O O . GLY A 1 93 ? -9.680 -2.448 23.311 1.00 87.44 93 GLY A O 1
ATOM 773 N N . LYS A 1 94 ? -9.621 -0.199 23.453 1.00 92.12 94 LYS A N 1
ATOM 774 C CA . LYS A 1 94 ? -10.942 -0.067 24.068 1.00 92.12 94 LYS A CA 1
ATOM 775 C C . LYS A 1 94 ? -11.999 -0.262 22.979 1.00 92.12 94 LYS A C 1
ATOM 777 O O . LYS A 1 94 ? -11.876 0.318 21.901 1.00 92.12 94 LYS A O 1
ATOM 782 N N . LEU A 1 95 ? -13.004 -1.087 23.256 1.00 93.31 95 LEU A N 1
ATOM 783 C CA . LEU A 1 95 ? -14.165 -1.217 22.381 1.00 93.31 95 LEU A CA 1
ATOM 784 C C . LEU A 1 95 ? -14.940 0.105 22.373 1.00 93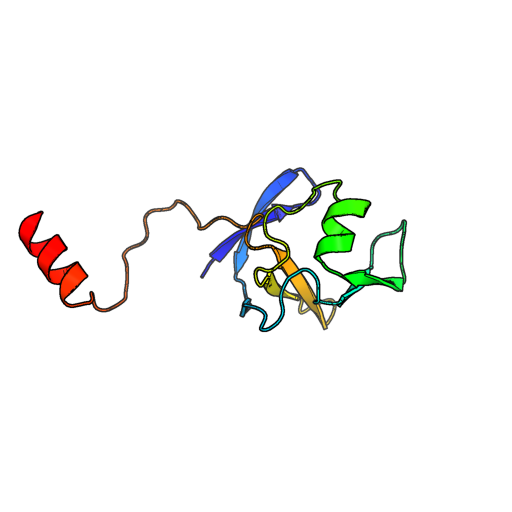.31 95 LEU A C 1
ATOM 786 O O . LEU A 1 95 ? -15.059 0.762 23.408 1.00 93.31 95 LEU A O 1
ATOM 790 N N . THR A 1 96 ? -15.463 0.493 21.214 1.00 94.56 96 THR A N 1
ATOM 791 C CA . THR A 1 96 ? -16.444 1.584 21.145 1.00 94.56 96 THR A CA 1
ATOM 792 C C . THR A 1 96 ? -17.755 1.149 21.801 1.00 94.56 96 THR A C 1
ATOM 794 O O . THR A 1 96 ? -18.015 -0.049 21.911 1.00 94.56 96 THR A O 1
ATOM 797 N N . ASP A 1 97 ? -18.616 2.085 22.204 1.00 95.38 97 ASP A N 1
ATOM 798 C CA . ASP A 1 97 ? -19.873 1.743 22.893 1.00 95.38 97 ASP A CA 1
ATOM 799 C C . ASP A 1 97 ? -20.769 0.813 22.053 1.00 95.38 97 ASP A C 1
ATOM 801 O O . ASP A 1 97 ? -21.381 -0.113 22.579 1.00 95.38 97 ASP A O 1
ATOM 805 N N . GLY A 1 98 ? -20.779 0.984 20.725 1.00 94.56 98 GLY A N 1
ATOM 806 C CA . GLY A 1 98 ? -21.482 0.083 19.805 1.00 94.56 98 GLY A CA 1
ATOM 807 C C . GLY A 1 98 ? -20.877 -1.326 19.746 1.00 94.56 98 GLY A C 1
ATOM 808 O O . GLY A 1 98 ? -21.609 -2.319 19.752 1.00 94.56 98 GLY A O 1
ATOM 809 N N . GLN A 1 99 ? -19.544 -1.433 19.740 1.00 93.69 99 GLN A N 1
ATOM 810 C CA . GLN A 1 99 ? -18.847 -2.723 19.815 1.00 93.69 99 GLN A CA 1
ATOM 811 C C . GLN A 1 99 ? -19.067 -3.400 21.170 1.00 93.69 99 GLN A C 1
ATOM 813 O O . GLN A 1 99 ? -19.289 -4.606 21.212 1.00 93.69 99 GLN A O 1
ATOM 818 N N . LEU A 1 100 ? -19.053 -2.632 22.263 1.00 93.81 100 LEU A N 1
ATOM 819 C CA . LEU A 1 100 ? -19.305 -3.127 23.611 1.00 93.81 100 LEU A CA 1
ATOM 820 C C . LEU A 1 100 ? -20.744 -3.628 23.753 1.00 93.81 100 LEU A C 1
ATOM 822 O O . LEU A 1 100 ? -20.944 -4.739 24.221 1.00 93.81 100 LEU A O 1
ATOM 826 N N . ASN A 1 101 ? -21.738 -2.865 23.292 1.00 95.00 101 ASN A N 1
ATOM 827 C CA . ASN A 1 101 ? -23.141 -3.287 23.303 1.00 95.00 101 ASN A CA 1
ATOM 828 C C . ASN A 1 101 ? -23.335 -4.592 22.513 1.00 95.00 101 ASN A C 1
ATOM 830 O O . ASN A 1 101 ? -24.016 -5.507 22.961 1.00 95.00 101 ASN A O 1
ATOM 834 N N . THR A 1 102 ? -22.674 -4.716 21.360 1.00 94.31 102 THR A N 1
ATOM 835 C CA . THR A 1 102 ? -22.703 -5.956 20.571 1.00 94.31 102 THR A CA 1
ATOM 836 C C . THR A 1 102 ? -22.039 -7.111 21.322 1.00 94.31 102 THR A C 1
ATOM 838 O O . THR A 1 102 ? -22.612 -8.189 21.403 1.00 94.31 102 THR A O 1
ATOM 841 N N . PHE A 1 103 ? -20.870 -6.883 21.924 1.00 92.88 103 PHE A N 1
ATOM 842 C CA . PHE A 1 103 ? -20.170 -7.883 22.730 1.00 92.88 103 PHE A CA 1
ATOM 843 C C . PHE A 1 103 ? -21.020 -8.368 23.916 1.00 92.88 103 PHE A C 1
ATOM 845 O O . PHE A 1 103 ? -21.101 -9.566 24.154 1.00 92.88 103 PHE A O 1
ATOM 852 N N . MET A 1 104 ? -21.714 -7.455 24.601 1.00 92.44 104 MET A N 1
ATOM 853 C CA . MET A 1 104 ? -22.625 -7.772 25.707 1.00 92.44 104 MET A CA 1
ATOM 854 C C . MET A 1 104 ? -23.879 -8.541 25.272 1.00 92.44 104 MET A C 1
ATOM 856 O O . MET A 1 104 ? -24.434 -9.262 26.085 1.00 92.44 104 MET A O 1
ATOM 860 N N . LYS A 1 105 ? -24.343 -8.385 24.024 1.00 93.38 105 LYS A N 1
ATOM 861 C CA . LYS A 1 105 ? -25.499 -9.130 23.483 1.00 93.38 105 LYS A CA 1
ATOM 862 C C . LYS A 1 105 ? -25.165 -10.558 23.053 1.00 93.38 105 LYS A C 1
ATOM 864 O O . LYS A 1 105 ? -26.078 -11.355 22.871 1.00 93.38 105 LYS A O 1
ATOM 869 N N . VAL A 1 106 ? -23.892 -10.824 22.767 1.00 88.56 106 VAL A N 1
ATOM 870 C CA . VAL A 1 106 ? -23.405 -12.115 22.253 1.00 88.56 106 VAL A CA 1
ATOM 871 C C . VAL A 1 106 ? -22.791 -12.973 23.370 1.00 88.56 106 VAL A C 1
ATOM 873 O O . VAL A 1 106 ? -22.609 -14.172 23.171 1.00 88.56 106 VAL A O 1
ATOM 876 N N . MET A 1 107 ? -22.481 -12.376 24.528 1.00 66.44 107 MET A N 1
ATOM 877 C CA . MET A 1 107 ? -22.230 -13.104 25.781 1.00 66.44 107 MET A CA 1
ATOM 878 C C . MET A 1 107 ? -23.534 -13.598 26.396 1.00 66.44 107 MET A C 1
ATOM 880 O O . MET A 1 107 ? -23.499 -14.718 26.945 1.00 66.44 107 MET A O 1
#

Foldseek 3Di:
DWKWFQDPVRDTDTDDFDDWDPFFQQPAWDQDCDPVRHRDIHGNQVCCCPVVVDHDPCRRGIWGWDQDPVVRDIDTHHPVRIGHPPPDDPDPDDDDPVRVVVVVVVD

InterPro domains:
  IPR003100 PAZ domain [PF02170] (17-93)
  IPR003100 PAZ domain [PS50821] (1-86)
  IPR036085 PAZ domain superfamily [SSF101690] (15-105)

Radius of gyration: 17.33 Å; chains: 1; bounding box: 45×26×43 Å

Sequence (107 aa):
TKVRILRPSGDWAAKKFDKISSKPASNIYFKCTNSFQEGREMSVAQYWAQVRQIRLDYPNLPCLEFYNKMTRSFSYFPLECCMTNDEPRKFKGKLTDGQLNTFMKVM